Protein AF-A0A800C9C4-F1 (afdb_monomer_lite)

Radius of gyration: 11.61 Å; chains: 1; bounding box: 22×22×30 Å

Sequence (66 aa):
MFEFHVAREARDRYQFDESLFAYDGRVIIGDYNAAQRFAHRMNVAREADKSLERAVRASDIYALGL

pLDDT: mean 87.73, std 7.38, range [56.56, 95.38]

Structure (mmCIF, N/CA/C/O backbone):
data_AF-A0A800C9C4-F1
#
_entry.id   AF-A0A800C9C4-F1
#
loop_
_atom_site.group_PDB
_atom_site.id
_atom_site.type_symbol
_atom_site.label_atom_id
_atom_site.label_alt_id
_atom_site.label_comp_id
_atom_site.label_asym_id
_atom_site.label_entity_id
_atom_site.label_seq_id
_atom_site.pdbx_PDB_ins_code
_atom_site.Cartn_x
_atom_site.Cartn_y
_atom_site.Cartn_z
_atom_site.occupancy
_atom_site.B_iso_or_equiv
_atom_site.auth_seq_id
_atom_site.auth_comp_id
_atom_site.auth_asym_id
_atom_site.auth_atom_id
_atom_site.pdbx_PDB_model_num
ATOM 1 N N . MET A 1 1 ? 10.175 7.477 -15.205 1.00 56.56 1 MET A N 1
ATOM 2 C CA . MET A 1 1 ? 9.232 6.511 -14.612 1.00 56.56 1 MET A CA 1
ATOM 3 C C . MET A 1 1 ? 9.816 6.143 -13.268 1.00 56.56 1 MET A C 1
ATOM 5 O O . MET A 1 1 ? 10.911 5.597 -13.257 1.00 56.56 1 MET A O 1
ATOM 9 N N . PHE A 1 2 ? 9.193 6.568 -12.171 1.00 59.81 2 PHE A N 1
ATOM 10 C CA . PHE A 1 2 ? 9.724 6.297 -10.840 1.00 59.81 2 PHE A CA 1
ATOM 11 C C . PHE A 1 2 ? 9.151 4.974 -10.359 1.00 59.81 2 PHE A C 1
ATOM 13 O O . PHE A 1 2 ? 7.944 4.804 -10.197 1.00 59.81 2 PHE A O 1
ATOM 20 N N . GLU A 1 3 ? 10.045 4.012 -10.213 1.00 68.06 3 GLU A N 1
ATOM 21 C CA . GLU A 1 3 ? 9.767 2.735 -9.587 1.00 68.06 3 GLU A CA 1
ATOM 22 C C . GLU A 1 3 ? 10.302 2.823 -8.168 1.00 68.06 3 GLU A C 1
ATOM 24 O O . GLU A 1 3 ? 11.453 3.216 -7.965 1.00 68.06 3 GLU A O 1
ATOM 29 N N . PHE A 1 4 ? 9.498 2.440 -7.184 1.00 80.62 4 PHE A N 1
ATOM 30 C CA . PHE A 1 4 ? 9.991 2.310 -5.822 1.00 80.62 4 PHE A CA 1
ATOM 31 C C . PHE A 1 4 ? 9.851 0.871 -5.347 1.00 80.62 4 PHE A C 1
ATOM 33 O O . PHE A 1 4 ? 8.913 0.146 -5.690 1.00 80.62 4 PHE A O 1
ATOM 40 N N . HIS A 1 5 ? 10.856 0.435 -4.596 1.00 88.31 5 HIS A N 1
ATOM 41 C CA . HIS A 1 5 ? 10.929 -0.918 -4.077 1.00 88.31 5 HIS A CA 1
ATOM 42 C C . HIS A 1 5 ? 10.079 -1.034 -2.815 1.00 88.31 5 HIS A C 1
ATOM 44 O O . HIS A 1 5 ? 10.188 -0.214 -1.902 1.00 88.31 5 HIS A O 1
ATOM 50 N N . VAL A 1 6 ? 9.261 -2.081 -2.742 1.00 87.31 6 VAL A N 1
ATOM 51 C CA . VAL A 1 6 ? 8.479 -2.396 -1.548 1.00 87.31 6 VAL A CA 1
ATOM 52 C C . VAL A 1 6 ? 8.998 -3.700 -0.968 1.00 87.31 6 VAL A C 1
ATOM 54 O O . VAL A 1 6 ? 8.891 -4.769 -1.577 1.00 87.31 6 VAL A O 1
ATOM 57 N N . ALA A 1 7 ? 9.550 -3.605 0.242 1.00 91.62 7 ALA A N 1
ATOM 58 C CA . ALA A 1 7 ? 10.070 -4.757 0.965 1.00 91.62 7 ALA A CA 1
ATOM 59 C C . ALA A 1 7 ? 9.017 -5.872 1.045 1.00 91.62 7 ALA A C 1
ATOM 61 O O . ALA A 1 7 ? 7.824 -5.611 1.228 1.00 91.62 7 ALA A O 1
ATOM 62 N N . ARG A 1 8 ? 9.457 -7.128 0.928 1.00 90.12 8 ARG A N 1
ATOM 63 C CA . ARG A 1 8 ? 8.571 -8.301 1.003 1.00 90.12 8 ARG A CA 1
ATOM 64 C C . ARG A 1 8 ? 7.717 -8.297 2.273 1.00 90.12 8 ARG A C 1
ATOM 66 O O . ARG A 1 8 ? 6.510 -8.453 2.184 1.00 90.12 8 ARG A O 1
ATOM 73 N N . GLU A 1 9 ? 8.319 -7.984 3.417 1.00 93.06 9 GLU A N 1
ATOM 74 C CA . GLU A 1 9 ? 7.613 -7.892 4.701 1.00 93.06 9 GLU A CA 1
ATOM 75 C C . GLU A 1 9 ? 6.460 -6.879 4.675 1.00 93.06 9 GLU A C 1
ATOM 77 O O . GLU A 1 9 ? 5.414 -7.105 5.279 1.00 93.06 9 GLU A O 1
ATOM 82 N N . ALA A 1 10 ? 6.618 -5.763 3.955 1.00 91.62 10 ALA A N 1
ATOM 83 C CA . ALA A 1 10 ? 5.549 -4.787 3.791 1.00 91.62 10 ALA A CA 1
ATOM 84 C C . ALA A 1 10 ? 4.439 -5.320 2.872 1.00 91.62 10 ALA A C 1
ATOM 86 O O . ALA A 1 10 ? 3.263 -5.110 3.164 1.00 91.62 10 ALA A O 1
ATOM 87 N N . ARG A 1 11 ? 4.791 -6.036 1.798 1.00 92.75 11 ARG A N 1
ATOM 88 C CA . ARG A 1 11 ? 3.817 -6.678 0.898 1.00 92.75 11 ARG A CA 1
ATOM 89 C C . ARG A 1 11 ? 2.965 -7.702 1.632 1.00 92.75 11 ARG A C 1
ATOM 91 O O . ARG A 1 11 ? 1.740 -7.630 1.552 1.00 92.75 11 ARG A O 1
ATOM 98 N N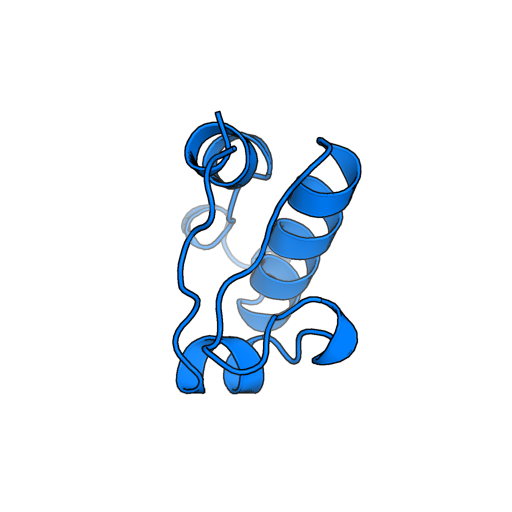 . ASP A 1 12 ? 3.611 -8.542 2.431 1.00 92.25 12 ASP A N 1
ATOM 99 C CA . ASP A 1 12 ? 2.954 -9.544 3.263 1.00 92.25 12 ASP A CA 1
ATOM 100 C C . ASP A 1 12 ? 2.087 -8.871 4.335 1.00 92.25 12 ASP A C 1
ATOM 102 O O . ASP A 1 12 ? 0.920 -9.213 4.506 1.00 92.25 12 ASP A O 1
ATOM 106 N N . ARG A 1 13 ? 2.603 -7.845 5.023 1.00 93.69 13 ARG A N 1
ATOM 107 C CA . ARG A 1 13 ? 1.856 -7.125 6.066 1.00 93.69 13 ARG A CA 1
ATOM 108 C C . ARG A 1 13 ? 0.585 -6.459 5.544 1.00 93.69 13 ARG A C 1
ATOM 110 O O . ARG A 1 13 ? -0.444 -6.504 6.212 1.00 93.69 13 ARG A O 1
ATOM 117 N N . TYR A 1 14 ? 0.668 -5.789 4.398 1.00 94.19 14 TYR A N 1
ATOM 118 C CA . TYR A 1 14 ? -0.458 -5.052 3.818 1.00 94.19 14 TYR A CA 1
ATOM 119 C C . TYR A 1 14 ? -1.299 -5.901 2.861 1.00 94.19 14 TYR A C 1
ATOM 121 O O . TYR A 1 14 ? -2.310 -5.416 2.341 1.00 94.19 14 TYR A O 1
ATOM 129 N N . GLN A 1 15 ? -0.903 -7.166 2.663 1.00 91.69 15 GLN A N 1
ATOM 130 C CA . GLN A 1 15 ? -1.577 -8.136 1.806 1.00 91.69 15 GLN A CA 1
ATOM 131 C C . GLN A 1 15 ? -1.864 -7.513 0.433 1.00 91.69 15 GLN A C 1
ATOM 133 O O . GLN A 1 15 ? -3.016 -7.461 -0.012 1.00 91.69 15 GLN A O 1
ATOM 138 N N . PHE A 1 16 ? -0.842 -6.902 -0.172 1.00 90.94 16 PHE A N 1
ATOM 139 C CA . PHE A 1 16 ? -0.977 -6.351 -1.517 1.00 90.94 16 PHE A CA 1
ATOM 140 C C . PHE A 1 16 ? -1.114 -7.482 -2.532 1.00 90.94 16 PHE A C 1
ATOM 142 O O . PHE A 1 16 ? -0.581 -8.568 -2.329 1.00 90.94 16 PHE A O 1
ATOM 149 N N . ASP A 1 17 ? -1.806 -7.205 -3.634 1.00 87.75 17 ASP A N 1
ATOM 150 C CA . ASP A 1 17 ? -1.829 -8.125 -4.764 1.00 87.75 17 ASP A CA 1
ATOM 151 C C . ASP A 1 17 ? -0.414 -8.226 -5.350 1.00 87.75 17 ASP A C 1
ATOM 153 O O . ASP A 1 17 ? 0.172 -7.217 -5.756 1.00 87.75 17 ASP A O 1
ATOM 157 N N . GLU A 1 18 ? 0.158 -9.431 -5.345 1.00 85.31 18 GLU A N 1
ATOM 158 C CA . GLU A 1 18 ? 1.510 -9.6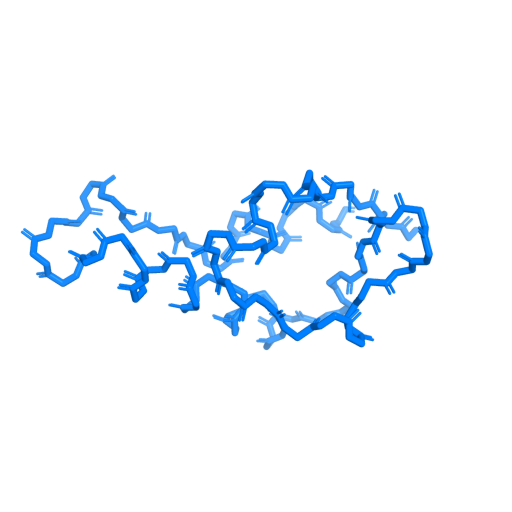73 -5.846 1.00 85.31 18 GLU A CA 1
ATOM 159 C C . GLU A 1 18 ? 1.640 -9.334 -7.334 1.00 85.31 18 GLU A C 1
ATOM 161 O O . GLU A 1 18 ? 2.725 -8.947 -7.767 1.00 85.31 18 GLU A O 1
ATOM 166 N N . SER A 1 19 ? 0.540 -9.372 -8.100 1.00 86.56 19 SER A N 1
ATOM 167 C CA . SER A 1 19 ? 0.533 -8.999 -9.517 1.00 86.56 19 SER A CA 1
ATOM 168 C C . SER A 1 19 ? 0.861 -7.521 -9.754 1.00 86.56 19 SER A C 1
ATOM 170 O O . SER A 1 19 ? 1.086 -7.119 -10.894 1.00 86.56 19 SER A O 1
ATOM 172 N N . LEU A 1 20 ? 0.850 -6.693 -8.704 1.00 84.25 20 LEU A N 1
ATOM 173 C CA . LEU A 1 20 ? 1.233 -5.283 -8.767 1.00 84.25 20 LEU A CA 1
ATOM 174 C C . LEU A 1 20 ? 2.755 -5.088 -8.802 1.00 84.25 20 LEU A C 1
ATOM 176 O O . LEU A 1 20 ? 3.206 -3.989 -9.122 1.00 84.25 20 LEU A O 1
ATOM 180 N N . PHE A 1 21 ? 3.545 -6.109 -8.460 1.00 86.75 21 PHE A N 1
ATOM 181 C CA . PHE A 1 21 ? 4.994 -5.991 -8.313 1.00 86.75 21 PHE A CA 1
ATOM 182 C C . PHE A 1 21 ? 5.739 -6.743 -9.413 1.00 86.75 21 PHE A C 1
ATOM 184 O O . PHE A 1 21 ? 5.372 -7.848 -9.808 1.00 86.75 21 PHE A O 1
ATOM 191 N N . ALA A 1 22 ? 6.851 -6.168 -9.861 1.00 87.19 22 ALA A N 1
ATOM 192 C CA . ALA A 1 22 ? 7.851 -6.901 -10.619 1.00 87.19 22 ALA A CA 1
ATOM 193 C C . ALA A 1 22 ? 8.511 -7.981 -9.742 1.00 87.19 22 ALA A C 1
ATOM 195 O O . ALA A 1 22 ? 8.463 -7.933 -8.508 1.00 87.19 22 ALA A O 1
ATOM 196 N N . TYR A 1 23 ? 9.191 -8.938 -10.378 1.00 84.62 23 TYR A N 1
ATOM 197 C CA . TYR A 1 23 ? 9.871 -10.043 -9.689 1.00 84.62 23 TYR A CA 1
ATOM 198 C C . TYR A 1 23 ? 10.907 -9.586 -8.648 1.00 84.62 23 TYR A C 1
ATOM 200 O O . TYR 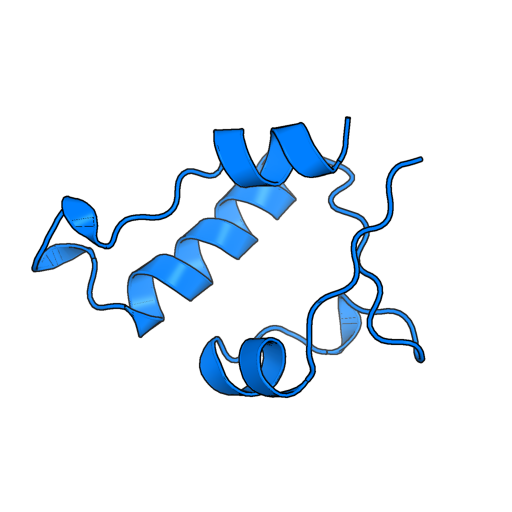A 1 23 ? 11.163 -10.293 -7.677 1.00 84.62 23 TYR A O 1
ATOM 208 N N . ASP A 1 24 ? 11.477 -8.394 -8.820 1.00 84.56 24 ASP A N 1
ATOM 209 C CA . ASP A 1 24 ? 12.432 -7.784 -7.892 1.00 84.56 24 ASP A CA 1
ATOM 210 C C . ASP A 1 24 ? 11.777 -6.904 -6.809 1.00 84.56 24 ASP A C 1
ATOM 212 O O . ASP A 1 24 ? 12.473 -6.233 -6.048 1.00 84.56 24 ASP A O 1
ATOM 216 N N . GLY A 1 25 ? 10.443 -6.903 -6.705 1.00 83.56 25 GLY A N 1
ATOM 217 C CA . GLY A 1 25 ? 9.688 -6.178 -5.680 1.00 83.56 25 GLY A CA 1
ATOM 218 C C . GLY A 1 25 ? 9.458 -4.692 -5.967 1.00 83.56 25 GLY A C 1
ATOM 219 O O . GLY A 1 25 ? 8.999 -3.972 -5.076 1.00 83.56 25 GLY A O 1
ATOM 220 N N . ARG A 1 26 ? 9.766 -4.209 -7.175 1.00 87.31 26 ARG A N 1
ATOM 221 C CA . ARG A 1 26 ? 9.397 -2.853 -7.608 1.00 87.31 26 ARG A CA 1
ATOM 222 C C . ARG A 1 26 ? 7.917 -2.766 -7.969 1.00 87.31 26 ARG A C 1
ATOM 224 O O . ARG A 1 26 ? 7.351 -3.711 -8.511 1.00 87.31 26 ARG A O 1
ATOM 231 N N . VAL A 1 27 ? 7.306 -1.618 -7.693 1.00 86.69 27 VAL A N 1
ATOM 232 C CA . VAL A 1 27 ? 5.953 -1.269 -8.145 1.00 86.69 27 VAL A CA 1
ATOM 233 C C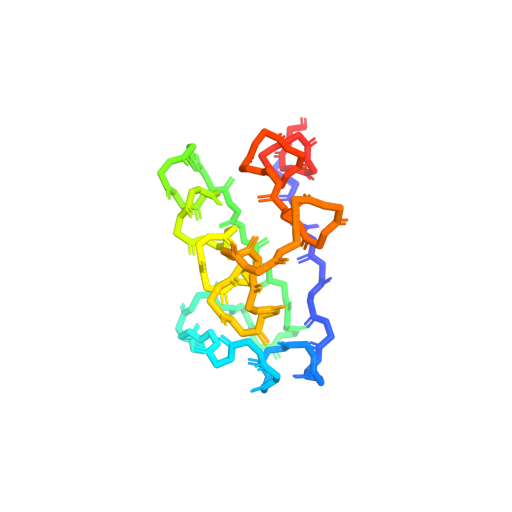 . VAL A 1 27 ? 5.978 0.085 -8.834 1.00 86.69 27 VAL A C 1
ATOM 235 O O . VAL A 1 27 ? 6.695 1.000 -8.425 1.00 86.69 27 VAL A O 1
ATOM 238 N N . ILE A 1 28 ? 5.170 0.203 -9.881 1.00 83.06 28 ILE A N 1
ATOM 239 C CA . ILE A 1 28 ? 4.886 1.466 -10.551 1.00 83.06 28 ILE A CA 1
ATOM 240 C C . ILE A 1 28 ? 3.492 1.893 -10.117 1.00 83.06 28 ILE A C 1
ATOM 242 O O . ILE A 1 28 ? 2.504 1.214 -10.398 1.00 83.06 28 ILE A O 1
ATOM 246 N N . ILE A 1 29 ? 3.399 3.058 -9.489 1.00 83.44 29 ILE A N 1
ATOM 247 C CA . ILE A 1 29 ? 2.121 3.730 -9.268 1.00 83.44 29 ILE A CA 1
ATOM 248 C C . ILE A 1 29 ? 1.918 4.705 -10.427 1.00 83.44 29 ILE A C 1
ATOM 250 O O . ILE A 1 29 ? 2.366 5.845 -10.386 1.00 83.44 29 ILE A O 1
ATOM 254 N N . GLY A 1 30 ? 1.300 4.213 -11.503 1.00 78.25 30 GLY A N 1
ATOM 255 C CA . GLY A 1 30 ? 1.154 4.962 -12.757 1.00 78.25 30 GLY A CA 1
ATOM 256 C C . GLY A 1 30 ? 0.020 5.988 -12.760 1.00 78.25 30 GLY A C 1
ATOM 257 O O . GLY A 1 30 ? -0.053 6.816 -13.663 1.00 78.25 30 GLY A O 1
ATOM 258 N N . ASP A 1 31 ? -0.865 5.940 -11.765 1.00 85.38 31 ASP A N 1
ATOM 259 C CA . ASP A 1 31 ? -2.003 6.840 -11.648 1.00 85.38 31 ASP A CA 1
ATOM 260 C C . ASP A 1 31 ? -2.398 7.058 -10.177 1.00 85.38 31 ASP A C 1
ATOM 262 O O . ASP A 1 31 ? -2.024 6.305 -9.269 1.00 85.38 31 ASP A O 1
ATOM 266 N N . TYR A 1 32 ? -3.174 8.114 -9.934 1.00 87.50 32 TYR A N 1
ATOM 267 C CA . TYR A 1 32 ? -3.608 8.469 -8.586 1.00 87.50 32 TYR A CA 1
ATOM 268 C C . TYR A 1 32 ? -4.572 7.437 -7.974 1.00 87.50 32 TYR A C 1
ATOM 270 O O . TYR A 1 32 ? -4.569 7.239 -6.759 1.00 87.50 32 TYR A O 1
ATOM 278 N N . ASN A 1 33 ? -5.366 6.728 -8.783 1.00 90.25 33 ASN A N 1
ATOM 279 C CA . ASN A 1 33 ? -6.251 5.675 -8.288 1.00 90.25 33 ASN A CA 1
ATOM 280 C C . ASN A 1 33 ? -5.444 4.498 -7.715 1.00 90.25 33 ASN A C 1
ATOM 282 O O . ASN A 1 33 ? -5.770 3.997 -6.639 1.00 90.25 33 ASN A O 1
ATOM 286 N N . ALA A 1 34 ? -4.350 4.098 -8.364 1.00 88.00 34 ALA A N 1
ATOM 287 C CA . ALA A 1 34 ? -3.416 3.108 -7.846 1.00 88.00 34 ALA A CA 1
ATOM 288 C C . ALA A 1 34 ? -2.829 3.546 -6.499 1.00 88.00 34 ALA A C 1
ATOM 290 O O . ALA A 1 34 ? -2.829 2.750 -5.558 1.00 88.00 34 ALA A O 1
ATOM 291 N N . ALA A 1 35 ? -2.449 4.821 -6.358 1.00 91.81 35 ALA A N 1
ATOM 292 C CA . ALA A 1 35 ? -1.998 5.380 -5.083 1.00 91.81 35 ALA A CA 1
ATOM 293 C C . ALA A 1 35 ? -3.086 5.310 -3.995 1.00 91.81 35 ALA A C 1
ATOM 295 O O . ALA A 1 35 ? -2.802 4.948 -2.851 1.00 91.81 35 ALA A O 1
ATOM 296 N N . GLN A 1 36 ? -4.346 5.602 -4.342 1.00 92.81 36 GLN A N 1
ATOM 297 C CA . GLN A 1 36 ? -5.481 5.504 -3.419 1.00 92.81 36 GLN A CA 1
ATOM 298 C C . GLN A 1 36 ? -5.716 4.073 -2.939 1.00 92.81 36 GLN A C 1
ATOM 300 O O . GLN A 1 36 ? -5.876 3.857 -1.737 1.00 92.81 36 GLN A O 1
ATOM 305 N N . ARG A 1 37 ? -5.699 3.087 -3.843 1.00 91.75 37 ARG A N 1
ATOM 306 C CA . ARG A 1 37 ? -5.845 1.672 -3.466 1.00 91.75 37 ARG A CA 1
ATOM 307 C C . ARG A 1 37 ? -4.698 1.219 -2.564 1.00 91.75 37 ARG A C 1
ATOM 309 O O . ARG A 1 37 ? -4.939 0.524 -1.578 1.00 91.75 37 ARG A O 1
ATOM 316 N N . PHE A 1 38 ? -3.474 1.652 -2.866 1.00 92.50 38 PHE A N 1
ATOM 317 C CA . PHE A 1 38 ? -2.290 1.330 -2.073 1.00 92.50 38 PHE A CA 1
ATOM 318 C C . PHE A 1 38 ? -2.407 1.891 -0.647 1.00 92.50 38 PHE A C 1
ATOM 320 O O . PHE A 1 38 ? -2.314 1.143 0.327 1.00 92.50 38 PHE A O 1
ATOM 327 N N . ALA A 1 39 ? -2.722 3.185 -0.521 1.00 94.25 39 ALA A N 1
ATOM 328 C CA . ALA A 1 39 ? -2.952 3.843 0.764 1.00 94.25 39 ALA A CA 1
ATOM 329 C C . ALA A 1 39 ? -4.110 3.201 1.539 1.00 94.25 39 ALA A C 1
ATOM 331 O O . ALA A 1 39 ? -4.008 2.991 2.746 1.00 94.25 39 ALA A O 1
ATOM 332 N N . HIS A 1 40 ? -5.200 2.844 0.856 1.00 94.56 40 HIS A N 1
ATOM 333 C CA . HIS A 1 40 ? -6.354 2.212 1.484 1.00 94.56 40 HIS A CA 1
ATOM 334 C C . HIS A 1 40 ? -5.988 0.876 2.142 1.00 94.56 40 HIS A C 1
ATOM 336 O O . HIS A 1 40 ? -6.304 0.675 3.312 1.00 94.56 40 HIS A O 1
ATOM 342 N N . ARG A 1 41 ? -5.257 -0.008 1.446 1.00 94.19 41 ARG A N 1
ATOM 343 C CA . ARG A 1 41 ? -4.791 -1.283 2.026 1.00 94.19 41 ARG A CA 1
ATOM 344 C C . ARG A 1 41 ? -3.901 -1.067 3.247 1.00 94.19 41 ARG A C 1
ATOM 346 O O . ARG A 1 41 ? -4.077 -1.747 4.257 1.00 94.19 41 ARG A O 1
ATOM 353 N N . MET A 1 42 ? -3.002 -0.084 3.190 1.00 94.75 42 MET A N 1
ATOM 354 C CA . MET A 1 42 ? -2.170 0.272 4.342 1.00 94.75 42 MET A CA 1
ATOM 355 C C . MET A 1 42 ? -3.007 0.758 5.525 1.00 94.75 42 MET A C 1
ATOM 357 O O . MET A 1 42 ? -2.755 0.355 6.657 1.00 94.75 42 MET A O 1
ATOM 361 N N . ASN A 1 43 ? -4.013 1.590 5.267 1.00 95.38 43 ASN A N 1
ATOM 362 C CA . ASN A 1 43 ? -4.871 2.168 6.299 1.00 95.38 43 ASN A CA 1
ATOM 363 C C . ASN A 1 43 ? -5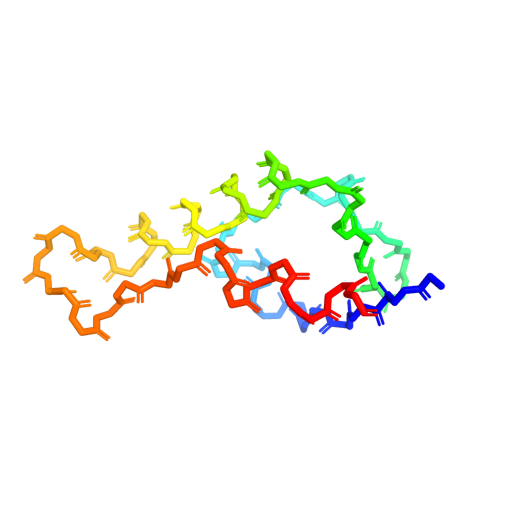.774 1.132 6.962 1.00 95.38 43 ASN A C 1
ATOM 365 O O . ASN A 1 43 ? -5.926 1.171 8.180 1.00 95.38 43 ASN A O 1
ATOM 369 N N . VAL A 1 44 ? -6.301 0.178 6.190 1.00 93.50 44 VAL A N 1
ATOM 370 C CA . VAL A 1 44 ? -7.059 -0.962 6.722 1.00 93.50 44 VAL A CA 1
ATOM 371 C C . VAL A 1 44 ? -6.183 -1.785 7.665 1.00 93.50 44 VAL A C 1
ATOM 373 O O . VAL A 1 44 ? -6.557 -2.013 8.810 1.00 93.50 44 VAL A O 1
ATOM 376 N N . ALA A 1 45 ? -4.978 -2.166 7.235 1.00 93.38 45 ALA A N 1
ATOM 377 C CA . ALA A 1 45 ? -4.069 -2.970 8.056 1.00 93.38 45 ALA A CA 1
ATOM 378 C C . ALA A 1 45 ? -3.516 -2.227 9.289 1.00 93.38 45 ALA A C 1
ATOM 380 O O . ALA A 1 45 ? -3.002 -2.853 10.214 1.00 93.38 45 ALA A O 1
ATOM 381 N N . ARG A 1 46 ? -3.554 -0.890 9.291 1.00 93.44 46 ARG A N 1
ATOM 382 C CA . ARG A 1 46 ? -3.108 -0.041 10.408 1.00 93.44 46 ARG A CA 1
ATOM 383 C C . ARG A 1 46 ? -4.235 0.358 11.358 1.00 93.44 46 ARG A C 1
ATOM 385 O O . ARG A 1 46 ? -3.943 1.024 12.354 1.00 93.44 46 ARG A O 1
ATOM 392 N N . GLU A 1 47 ? -5.479 -0.019 11.051 1.00 91.12 47 GLU A N 1
ATOM 393 C CA . GLU A 1 47 ? -6.679 0.419 11.776 1.00 91.12 47 GLU A CA 1
ATOM 394 C C . GLU A 1 47 ? -6.716 1.951 11.883 1.00 91.12 47 GLU A C 1
ATOM 396 O O . GLU A 1 47 ? -6.894 2.531 12.957 1.00 91.12 47 GLU A O 1
ATOM 401 N N . ALA A 1 48 ? -6.439 2.628 10.763 1.00 91.38 48 ALA A N 1
ATOM 402 C CA . ALA A 1 48 ? -6.321 4.084 10.721 1.00 91.38 48 ALA A CA 1
ATOM 403 C C . ALA A 1 48 ? -7.643 4.802 11.061 1.00 91.38 48 ALA A C 1
ATOM 405 O O . ALA A 1 48 ? -7.623 5.973 11.431 1.00 91.38 48 ALA A O 1
ATOM 406 N N . ASP A 1 49 ? -8.780 4.102 11.001 1.00 89.19 49 ASP A N 1
ATOM 407 C CA . ASP A 1 49 ? -10.070 4.569 11.518 1.00 89.19 49 ASP A CA 1
ATOM 408 C C . ASP A 1 49 ? -10.034 4.849 13.029 1.00 89.19 49 ASP A C 1
ATOM 410 O O . ASP A 1 49 ? -10.723 5.747 13.509 1.00 89.19 49 ASP A O 1
ATOM 414 N N . LYS A 1 50 ? -9.174 4.144 13.773 1.00 90.31 50 LYS A N 1
ATOM 415 C CA . LYS A 1 50 ? -9.002 4.323 15.220 1.00 90.31 50 LYS A CA 1
ATOM 416 C C . LYS A 1 50 ? -8.014 5.433 15.567 1.00 90.31 50 LYS A C 1
ATOM 418 O O . LYS A 1 50 ? -7.934 5.832 16.726 1.00 90.31 50 LYS A O 1
ATOM 423 N N . SER A 1 51 ? -7.207 5.888 14.605 1.00 87.44 51 SER A N 1
ATOM 424 C CA . SER A 1 51 ? -6.104 6.815 14.855 1.00 87.44 51 SER A CA 1
ATOM 425 C C . SER A 1 51 ? -5.614 7.473 13.558 1.00 87.44 51 SER A C 1
ATOM 427 O O . SER A 1 51 ? -4.912 6.858 12.754 1.00 87.44 51 SER A O 1
ATOM 429 N N . LEU A 1 52 ? -5.953 8.755 13.374 1.00 84.12 52 LEU A N 1
ATOM 430 C CA . LEU A 1 52 ? -5.615 9.534 12.171 1.00 84.12 52 LEU A CA 1
ATOM 431 C C . LEU A 1 52 ? -4.104 9.673 11.936 1.00 84.12 52 LEU A C 1
ATOM 433 O O . LEU A 1 52 ? -3.660 9.760 10.797 1.00 84.12 52 LEU A O 1
ATOM 437 N N . GLU A 1 53 ? -3.306 9.651 12.998 1.00 89.62 53 GLU A N 1
ATOM 438 C CA . GLU A 1 53 ? -1.836 9.657 12.954 1.00 89.62 53 GLU A CA 1
ATOM 439 C C . GLU A 1 53 ? -1.242 8.390 12.308 1.00 89.62 53 GLU A C 1
ATOM 441 O O . GLU A 1 53 ? -0.100 8.406 11.854 1.00 89.62 53 GLU A O 1
ATOM 446 N N . ARG A 1 54 ? -2.018 7.303 12.189 1.00 88.69 54 ARG A N 1
ATOM 447 C CA . ARG A 1 54 ? -1.610 6.084 11.468 1.00 88.69 54 ARG A CA 1
ATOM 448 C C . ARG A 1 54 ? -1.969 6.115 9.984 1.00 88.69 54 ARG A C 1
ATOM 450 O O . ARG A 1 54 ? -1.521 5.232 9.242 1.00 88.69 54 ARG A O 1
ATOM 457 N N . ALA A 1 55 ? -2.767 7.096 9.558 1.00 92.94 55 ALA A N 1
ATOM 458 C CA . ALA A 1 55 ? -3.265 7.192 8.198 1.00 92.94 55 ALA A CA 1
ATOM 459 C C . ALA A 1 55 ? -2.148 7.563 7.212 1.00 92.94 55 ALA A C 1
ATOM 461 O O . ALA A 1 55 ? -1.419 8.536 7.376 1.00 92.94 55 ALA A O 1
ATOM 462 N N . VAL A 1 56 ? -2.060 6.787 6.142 1.00 93.62 56 VAL A N 1
ATOM 463 C CA . VAL A 1 56 ? -1.233 7.021 4.964 1.00 93.62 56 VAL A CA 1
ATOM 464 C C . VAL A 1 56 ? -2.074 7.750 3.928 1.00 93.62 56 VAL A C 1
ATOM 466 O O . VAL A 1 56 ? -3.199 7.334 3.626 1.00 93.62 56 VAL A O 1
ATOM 469 N N . ARG A 1 57 ? -1.537 8.832 3.363 1.00 94.06 57 ARG A N 1
ATOM 470 C CA . ARG A 1 57 ? -2.212 9.597 2.314 1.00 94.06 57 ARG A CA 1
ATOM 471 C C . ARG A 1 57 ? -1.787 9.100 0.939 1.00 94.06 57 ARG A C 1
ATOM 473 O O . ARG A 1 57 ? -0.611 8.877 0.675 1.00 94.06 57 ARG A O 1
ATOM 480 N N . ALA A 1 58 ? -2.755 9.000 0.033 1.00 92.88 58 ALA A N 1
ATOM 481 C CA . ALA A 1 58 ? -2.497 8.640 -1.359 1.00 92.88 58 ALA A CA 1
ATOM 482 C C . ALA A 1 58 ? -1.601 9.665 -2.076 1.00 92.88 58 ALA A C 1
ATOM 484 O O . ALA A 1 58 ? -0.825 9.287 -2.946 1.00 92.88 58 ALA A O 1
ATOM 485 N N . SER A 1 59 ? -1.676 10.946 -1.688 1.00 91.75 59 SER A N 1
ATOM 486 C CA . SER A 1 59 ? -0.795 12.004 -2.200 1.00 91.75 59 SER A CA 1
ATOM 487 C C . SER A 1 59 ? 0.677 11.699 -1.957 1.00 91.75 59 SER A C 1
ATOM 489 O O . SER A 1 59 ? 1.489 11.897 -2.853 1.00 91.75 59 SER A O 1
ATOM 491 N N . ASP A 1 60 ? 1.000 11.180 -0.774 1.00 91.06 60 ASP A N 1
ATOM 492 C CA . ASP A 1 60 ? 2.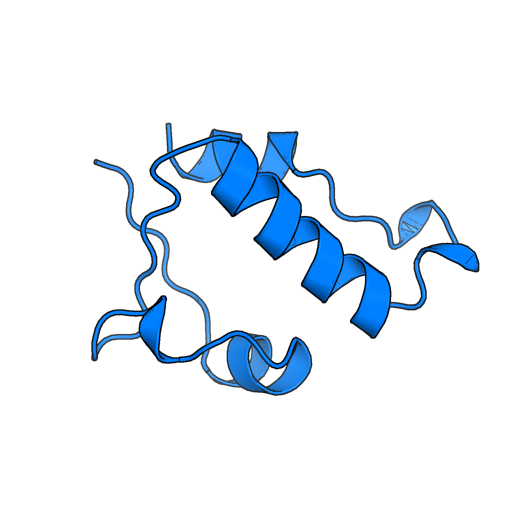380 10.926 -0.367 1.00 91.06 60 ASP A CA 1
ATOM 493 C C . ASP A 1 60 ? 2.945 9.746 -1.164 1.00 91.06 60 ASP A C 1
ATOM 495 O O . ASP A 1 60 ? 4.080 9.790 -1.615 1.00 91.06 60 ASP A O 1
ATOM 499 N N . ILE A 1 61 ? 2.118 8.727 -1.426 1.00 89.62 61 ILE A N 1
ATOM 500 C CA . ILE A 1 61 ? 2.475 7.588 -2.283 1.00 89.62 61 ILE A CA 1
ATOM 501 C C . ILE A 1 61 ? 2.643 8.024 -3.741 1.00 89.62 61 ILE A C 1
ATOM 503 O O . ILE A 1 61 ? 3.604 7.629 -4.393 1.00 89.62 61 ILE A O 1
ATOM 507 N N . TYR A 1 62 ? 1.717 8.832 -4.263 1.00 87.62 62 TYR A N 1
ATOM 508 C CA . TYR A 1 62 ? 1.769 9.303 -5.647 1.00 87.62 62 TYR A CA 1
ATOM 509 C C . TYR A 1 62 ? 2.989 10.199 -5.897 1.00 87.62 62 TYR A C 1
ATOM 511 O O . TYR A 1 62 ? 3.628 10.085 -6.936 1.00 87.62 62 TYR A O 1
ATOM 519 N N . ALA A 1 63 ? 3.361 11.029 -4.918 1.00 87.31 63 ALA A N 1
ATOM 520 C CA . ALA A 1 63 ? 4.550 11.872 -4.988 1.00 87.31 63 ALA A CA 1
ATOM 521 C C . ALA A 1 63 ? 5.866 11.075 -5.051 1.00 87.31 63 ALA A C 1
ATOM 523 O O . ALA A 1 63 ? 6.836 11.586 -5.592 1.00 87.31 63 ALA A O 1
ATOM 524 N N . LEU A 1 64 ? 5.909 9.832 -4.551 1.00 82.94 64 LEU A N 1
ATOM 525 C CA . LEU A 1 64 ? 7.076 8.946 -4.709 1.00 82.94 64 LEU A CA 1
ATOM 526 C C . LEU A 1 64 ? 7.217 8.388 -6.137 1.00 82.94 64 LEU A C 1
ATOM 528 O O . LEU A 1 64 ? 8.270 7.858 -6.483 1.00 82.94 64 LEU A O 1
ATOM 532 N N . GLY A 1 65 ? 6.146 8.453 -6.936 1.00 74.56 65 GLY A N 1
ATOM 533 C CA . GLY A 1 65 ? 6.088 7.987 -8.324 1.00 74.56 65 GLY A CA 1
ATOM 534 C C . GLY A 1 65 ? 6.296 9.086 -9.381 1.00 74.56 65 GLY A C 1
ATOM 535 O O . GLY A 1 65 ? 6.337 8.768 -10.576 1.00 74.56 65 GLY A O 1
ATOM 536 N N . LEU A 1 66 ? 6.406 10.350 -8.956 1.00 74.75 66 LEU A N 1
ATOM 537 C CA . LEU A 1 66 ? 6.632 11.538 -9.791 1.00 74.75 66 LEU A CA 1
ATOM 538 C C . LEU A 1 66 ? 8.096 11.963 -9.814 1.00 74.75 66 LEU A C 1
ATOM 540 O O . LEU A 1 66 ? 8.454 12.590 -10.837 1.00 74.75 66 LEU A O 1
#

Foldseek 3Di:
DQKDADDPVNCVLLVDDCVQADPRRIGAPPDLVSLVVVQVSQCVSQVCVVPVVSGDDSVVVVVSND

Secondary structure (DSSP, 8-state):
---EE--HHHHHHHT--GGGB-TTSEE---SHHHHHHHHHHHHHHTTGGG-GGGPPPHHHHHHTT-